Protein AF-A0A7S2EXQ4-F1 (afdb_monomer)

Organism: Trieres chinensis (NCBI:txid1514140)

pLDDT: mean 72.1, std 18.33, range [39.41, 92.75]

Sequence (132 aa):
LAPPVPSRRSTPRPSSPRPNSAPAHPRTATPNTTPDTIAMEPQPSSTLVNVAEHAELRLVQLLAESAPPALLGPTFASDCEARIASADAPGLVRTVIRDPGAMTSLFAIDPIDGAVSAFSLLAALLDRGDDP

Secondary structure (DSSP, 8-state):
-PPPPP------PPP-----------------------------SHHHHHHHHHHHHHHHHHHHHHS-TTTS-TTHHHHHHHHHHTT-HHHHHHHHHH-HHHHHHHHH-SSHHHHHHHHHHHHHHHHHTT--

Structure (mmCIF, N/CA/C/O backbone):
data_AF-A0A7S2EXQ4-F1
#
_entry.id   AF-A0A7S2EXQ4-F1
#
loop_
_atom_site.group_PDB
_atom_site.id
_atom_site.type_symbol
_atom_site.label_atom_id
_atom_site.label_alt_id
_atom_site.label_comp_id
_atom_site.label_asym_id
_atom_site.label_entity_id
_atom_site.label_seq_id
_atom_site.pdbx_PDB_ins_code
_atom_site.Cartn_x
_atom_site.Cartn_y
_atom_site.Cartn_z
_atom_site.occupancy
_atom_site.B_iso_or_equiv
_atom_site.auth_seq_id
_atom_site.auth_comp_id
_atom_site.auth_asym_id
_atom_site.auth_atom_id
_atom_site.pdbx_PDB_model_num
ATOM 1 N N . LEU A 1 1 ? -4.946 -15.317 60.973 1.00 52.94 1 LEU A N 1
ATOM 2 C CA . LEU A 1 1 ? -4.722 -16.459 60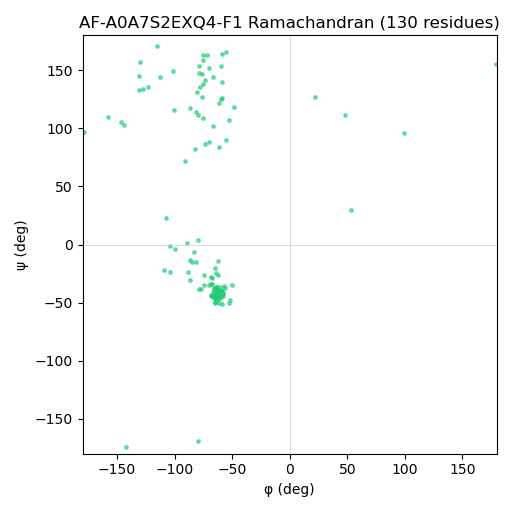.058 1.00 52.94 1 LEU A CA 1
ATOM 3 C C . LEU A 1 1 ? -3.839 -15.964 58.917 1.00 52.94 1 LEU A C 1
ATOM 5 O O . LEU A 1 1 ? -4.175 -14.949 58.325 1.00 52.94 1 LEU A O 1
ATOM 9 N N . ALA A 1 2 ? -2.673 -16.581 58.728 1.00 55.72 2 ALA A N 1
ATOM 10 C CA . ALA A 1 2 ? -1.593 -16.139 57.836 1.00 55.72 2 ALA A CA 1
ATOM 11 C C . ALA A 1 2 ? -1.884 -16.396 56.333 1.00 55.72 2 ALA A C 1
ATOM 13 O O . ALA A 1 2 ? -2.699 -17.270 56.033 1.00 55.72 2 ALA A O 1
ATOM 14 N N . PRO A 1 3 ? -1.224 -15.678 55.397 1.00 63.69 3 PRO A N 1
ATOM 15 C CA . PRO A 1 3 ? -1.355 -15.894 53.950 1.00 63.69 3 PRO A CA 1
ATOM 16 C C . PRO A 1 3 ? -0.538 -17.110 53.455 1.00 63.69 3 PRO A C 1
ATOM 18 O O . PRO A 1 3 ? 0.490 -17.432 54.056 1.00 63.69 3 PRO A O 1
ATOM 21 N N . PRO A 1 4 ? -0.927 -17.773 52.348 1.00 63.00 4 PRO A N 1
ATOM 22 C CA . PRO A 1 4 ? -0.117 -18.828 51.744 1.00 63.00 4 PRO A CA 1
ATOM 23 C C . PRO A 1 4 ? 1.063 -18.274 50.918 1.00 63.00 4 PRO A C 1
ATOM 25 O O . PRO A 1 4 ? 0.936 -17.329 50.143 1.00 63.00 4 PRO A O 1
ATOM 28 N N . VAL A 1 5 ? 2.219 -18.907 51.123 1.00 61.53 5 VAL A N 1
ATOM 29 C CA . VAL A 1 5 ? 3.558 -18.637 50.566 1.00 61.53 5 VAL A CA 1
ATOM 30 C C . VAL A 1 5 ? 3.697 -19.179 49.124 1.00 61.53 5 VAL A C 1
ATOM 32 O O . VAL A 1 5 ? 3.124 -20.226 48.820 1.00 61.53 5 VAL A O 1
ATOM 35 N N . PRO A 1 6 ? 4.488 -18.530 48.240 1.00 53.31 6 PRO A N 1
ATOM 36 C CA . PRO A 1 6 ? 4.694 -18.943 46.847 1.00 53.31 6 PRO A CA 1
ATOM 37 C C . PRO A 1 6 ? 5.592 -20.183 46.685 1.00 53.31 6 PRO A C 1
ATOM 39 O O . PRO A 1 6 ? 6.628 -20.325 47.338 1.00 53.31 6 PRO A O 1
ATOM 42 N N . SER A 1 7 ? 5.237 -21.057 45.738 1.00 58.22 7 SER A N 1
ATOM 43 C CA . SER A 1 7 ? 6.040 -22.218 45.342 1.00 58.22 7 SER A CA 1
ATOM 44 C C . SER A 1 7 ? 7.239 -21.810 44.477 1.00 58.22 7 SER A C 1
ATOM 46 O O . SER A 1 7 ? 7.100 -21.465 43.307 1.00 58.22 7 SER A O 1
ATOM 48 N N . ARG A 1 8 ? 8.443 -21.905 45.049 1.00 50.62 8 ARG A N 1
ATOM 49 C CA . ARG A 1 8 ? 9.709 -21.967 44.306 1.00 50.62 8 ARG A CA 1
ATOM 50 C C . ARG A 1 8 ? 9.869 -23.373 43.724 1.00 50.62 8 ARG A C 1
ATOM 52 O O . ARG A 1 8 ? 9.832 -24.341 44.482 1.00 50.62 8 ARG A O 1
ATOM 59 N N . ARG A 1 9 ? 10.108 -23.500 42.415 1.00 48.78 9 ARG A N 1
ATOM 60 C CA . ARG A 1 9 ? 10.626 -24.741 41.821 1.00 48.78 9 ARG A CA 1
ATOM 61 C C . ARG A 1 9 ? 11.863 -24.454 40.978 1.00 48.78 9 ARG A C 1
ATOM 63 O O . ARG A 1 9 ? 11.932 -23.478 40.241 1.00 48.78 9 ARG A O 1
ATOM 70 N N . SER A 1 10 ? 12.845 -25.303 41.224 1.00 45.81 10 SER A N 1
ATOM 71 C CA . SER A 1 10 ? 14.269 -25.196 40.961 1.00 45.81 10 SER A CA 1
ATOM 72 C C . SER A 1 10 ? 14.662 -25.186 39.484 1.00 45.81 10 SER A C 1
ATOM 74 O O . SER A 1 10 ? 14.122 -25.940 38.679 1.00 45.81 10 SER A O 1
ATOM 76 N N . THR A 1 11 ? 15.691 -24.402 39.173 1.00 55.19 11 THR A N 1
ATOM 77 C CA . THR A 1 11 ? 16.566 -24.578 38.009 1.00 55.19 11 THR A CA 1
ATOM 78 C C . THR A 1 11 ? 17.450 -25.819 38.180 1.00 55.19 11 THR A C 1
ATOM 80 O O . THR A 1 11 ? 17.813 -26.178 39.305 1.00 55.19 11 THR A O 1
ATOM 83 N N . PRO A 1 12 ? 17.856 -26.456 37.071 1.00 47.97 12 PRO A N 1
ATOM 84 C CA . PRO A 1 12 ? 19.255 -26.864 36.954 1.00 47.97 12 PRO A CA 1
ATOM 85 C C . PRO A 1 12 ? 19.924 -26.447 35.630 1.00 47.97 12 PRO A C 1
ATOM 87 O O . PRO A 1 12 ? 19.285 -26.172 34.621 1.00 47.97 12 PRO A O 1
ATOM 90 N N . ARG A 1 13 ? 21.254 -26.378 35.734 1.00 50.03 13 ARG A N 1
ATOM 91 C CA . ARG A 1 13 ? 22.318 -25.854 34.857 1.00 50.03 13 ARG A CA 1
ATOM 92 C C . ARG A 1 13 ? 22.411 -26.398 33.412 1.00 50.03 13 ARG A C 1
ATOM 94 O O . ARG A 1 13 ? 21.911 -27.481 33.134 1.00 50.03 13 ARG A O 1
ATOM 101 N N . PRO A 1 14 ? 23.180 -25.696 32.545 1.00 48.88 14 PRO A N 1
ATOM 102 C CA . PRO A 1 14 ? 23.509 -26.107 31.180 1.00 48.88 14 PRO A CA 1
ATOM 103 C C . PRO A 1 14 ? 24.579 -27.209 31.139 1.00 48.88 14 PRO A C 1
ATOM 105 O O . PRO A 1 14 ? 25.506 -27.229 31.954 1.00 48.88 14 PRO A O 1
ATOM 108 N N . SER A 1 15 ? 24.473 -28.095 30.150 1.00 44.88 15 SER A N 1
ATOM 109 C CA . SER A 1 15 ? 25.452 -29.143 29.855 1.00 44.88 15 SER A CA 1
ATOM 110 C C . SER A 1 15 ? 26.341 -28.728 28.680 1.00 44.88 15 SER A C 1
ATOM 112 O O . SER A 1 15 ? 25.866 -28.612 27.556 1.00 44.88 15 SER A O 1
ATOM 114 N N . SER A 1 16 ? 27.639 -28.567 28.941 1.00 52.97 16 SER A N 1
ATOM 115 C CA . SER A 1 16 ? 28.702 -28.624 27.928 1.00 52.97 16 SER A CA 1
ATOM 116 C C . SER A 1 16 ? 29.569 -29.854 28.192 1.00 52.97 16 SER A C 1
ATOM 118 O O . SER A 1 16 ? 29.868 -30.140 29.354 1.00 52.97 16 SER A O 1
ATOM 120 N N . PRO A 1 17 ? 30.062 -30.515 27.135 1.00 52.25 17 PRO A N 1
ATOM 121 C CA . PRO A 1 17 ? 31.449 -30.978 27.146 1.00 52.25 17 PRO A CA 1
ATOM 122 C C . PRO A 1 17 ? 32.224 -30.604 25.863 1.00 52.25 17 PRO A C 1
ATOM 124 O O . PRO A 1 17 ? 31.768 -30.787 24.740 1.00 52.25 17 PRO A O 1
ATOM 127 N N . ARG A 1 18 ? 33.434 -30.080 26.087 1.00 45.25 18 ARG A N 1
ATOM 128 C CA . ARG A 1 18 ? 34.601 -29.938 25.181 1.00 45.25 18 ARG A CA 1
ATOM 129 C C . ARG A 1 18 ? 35.338 -31.308 25.102 1.00 45.25 18 ARG A C 1
ATOM 131 O O . ARG A 1 18 ? 34.953 -32.203 25.850 1.00 45.25 18 ARG A O 1
ATOM 138 N N . PRO A 1 19 ? 36.554 -31.419 24.527 1.00 56.34 19 PRO A N 1
ATOM 139 C CA . PRO A 1 19 ? 37.074 -31.155 23.176 1.00 56.34 19 PRO A CA 1
ATOM 140 C C . PRO A 1 19 ? 37.548 -32.477 22.505 1.00 56.34 19 PRO A C 1
ATOM 142 O O . PRO A 1 19 ? 37.717 -33.482 23.189 1.00 56.34 19 PRO A O 1
ATOM 145 N N . ASN A 1 20 ? 37.881 -32.501 21.207 1.00 39.41 20 ASN A N 1
ATOM 146 C CA . ASN A 1 20 ? 38.824 -33.525 20.730 1.00 39.41 20 ASN A CA 1
ATOM 147 C C . 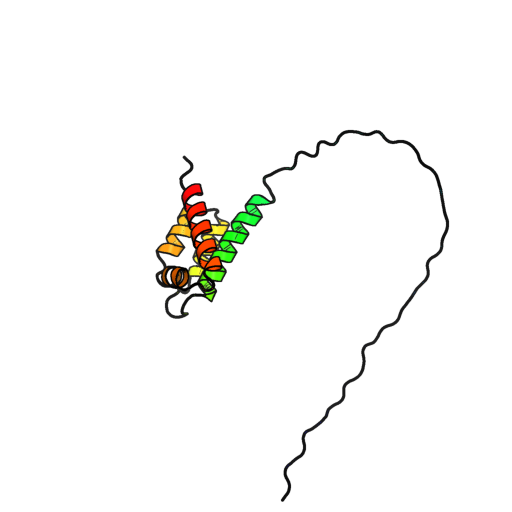ASN A 1 20 ? 39.717 -33.035 19.579 1.00 39.41 20 ASN A C 1
ATOM 149 O O . ASN A 1 20 ? 39.272 -32.854 18.453 1.00 39.41 20 ASN A O 1
ATOM 153 N N . SER A 1 21 ? 40.970 -32.778 19.957 1.00 40.62 21 SER A N 1
ATOM 154 C CA . SER A 1 21 ? 42.220 -33.208 19.321 1.00 40.62 21 SER A CA 1
ATOM 155 C C . SER A 1 21 ? 42.410 -33.039 17.808 1.00 40.62 21 SER A C 1
ATOM 157 O O . SER A 1 21 ? 41.881 -33.785 16.991 1.00 40.62 21 SER A O 1
ATOM 159 N N . ALA A 1 22 ? 43.322 -32.120 17.477 1.00 49.53 22 ALA A N 1
ATOM 160 C CA . ALA A 1 22 ? 44.131 -32.146 16.262 1.00 49.53 22 ALA A CA 1
ATOM 161 C C . ALA A 1 22 ? 44.982 -33.431 16.164 1.00 49.53 22 ALA A C 1
ATOM 163 O O . ALA A 1 22 ? 45.281 -34.061 17.182 1.00 49.53 22 ALA A O 1
ATOM 164 N N . PRO A 1 23 ? 45.498 -33.731 14.963 1.00 49.31 23 PRO A N 1
ATOM 165 C CA . PRO A 1 23 ? 46.949 -33.812 14.838 1.00 49.31 23 PRO A CA 1
ATOM 166 C C . PRO A 1 23 ? 47.493 -33.011 13.647 1.00 49.31 23 PRO A C 1
ATOM 168 O O . PRO A 1 23 ? 46.886 -32.908 12.583 1.00 49.31 23 PRO A O 1
ATOM 171 N N . ALA A 1 24 ? 48.678 -32.445 13.871 1.00 44.59 24 ALA A N 1
ATOM 172 C CA . ALA A 1 24 ? 49.555 -31.849 12.876 1.00 44.59 24 ALA A CA 1
ATOM 173 C C . ALA A 1 24 ? 49.979 -32.873 11.805 1.00 44.59 24 ALA A C 1
ATOM 175 O O . ALA A 1 24 ? 50.057 -34.061 12.096 1.00 44.59 24 ALA A O 1
ATOM 176 N N . HIS A 1 25 ? 50.304 -32.418 10.592 1.00 48.38 25 HIS A N 1
ATOM 177 C CA . HIS A 1 25 ? 51.674 -32.428 10.049 1.00 48.38 25 HIS A CA 1
ATOM 178 C C . HIS A 1 25 ? 51.714 -31.853 8.609 1.00 48.38 25 HIS A C 1
ATOM 180 O O . HIS A 1 25 ? 50.690 -31.810 7.928 1.00 48.38 25 HIS A O 1
ATOM 186 N N . PRO A 1 26 ? 52.876 -31.330 8.169 1.00 56.84 26 PRO A N 1
ATOM 187 C CA . PRO A 1 26 ? 52.996 -30.268 7.170 1.00 56.84 26 PRO A CA 1
ATOM 188 C C . PRO A 1 26 ? 53.378 -30.806 5.790 1.00 56.84 26 PRO A C 1
ATOM 190 O O . PRO A 1 26 ? 54.159 -31.751 5.708 1.00 56.84 26 PRO A O 1
ATOM 193 N N . ARG A 1 27 ? 52.945 -30.155 4.701 1.00 44.69 27 ARG A N 1
ATOM 194 C CA . ARG A 1 27 ? 53.613 -30.281 3.392 1.00 44.69 27 ARG A CA 1
ATOM 195 C C . ARG A 1 27 ? 53.582 -28.961 2.627 1.00 44.6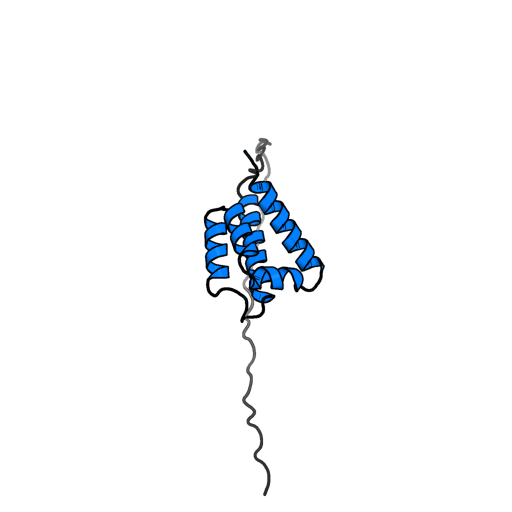9 27 ARG A C 1
ATOM 197 O O . ARG A 1 27 ? 52.576 -28.570 2.050 1.00 44.69 27 ARG A O 1
ATOM 204 N N . THR A 1 28 ? 54.729 -28.300 2.639 1.00 47.62 28 THR A N 1
ATOM 205 C CA . THR A 1 28 ? 55.160 -27.287 1.679 1.00 47.62 28 THR A CA 1
ATOM 206 C C . THR A 1 28 ? 55.212 -27.903 0.278 1.00 47.62 28 THR A C 1
ATOM 208 O O . THR A 1 28 ? 55.889 -28.916 0.112 1.00 47.62 28 THR A O 1
ATOM 211 N N . ALA A 1 29 ? 54.527 -27.303 -0.701 1.00 39.88 29 ALA A N 1
ATOM 212 C CA . ALA A 1 29 ? 54.891 -27.291 -2.127 1.00 39.88 29 ALA A CA 1
ATOM 213 C C . ALA A 1 29 ? 53.860 -26.469 -2.932 1.00 39.88 29 ALA A C 1
ATOM 215 O O . ALA A 1 29 ? 52.811 -26.971 -3.321 1.00 39.88 29 ALA A O 1
ATOM 216 N N . THR A 1 30 ? 54.163 -25.199 -3.195 1.00 46.56 30 THR A N 1
ATOM 217 C CA . THR A 1 30 ? 53.832 -24.559 -4.483 1.00 46.56 30 THR A CA 1
ATOM 218 C C . THR A 1 30 ? 54.769 -25.141 -5.564 1.00 46.56 30 THR A C 1
ATOM 220 O O . THR A 1 30 ? 55.794 -25.713 -5.176 1.00 46.56 30 THR A O 1
ATOM 223 N N . PRO A 1 31 ? 54.514 -25.013 -6.889 1.00 55.88 31 PRO A N 1
ATOM 224 C CA . PRO A 1 31 ? 53.715 -23.971 -7.547 1.00 55.88 31 PRO A CA 1
ATOM 225 C C . PRO A 1 31 ? 52.846 -24.450 -8.739 1.00 55.88 31 PRO A C 1
ATOM 227 O O . PRO A 1 31 ? 52.831 -25.621 -9.102 1.00 55.88 31 PRO A O 1
ATOM 230 N N . ASN A 1 32 ? 52.227 -23.465 -9.401 1.00 43.97 32 ASN A N 1
ATOM 231 C CA . ASN A 1 32 ? 51.824 -23.440 -10.815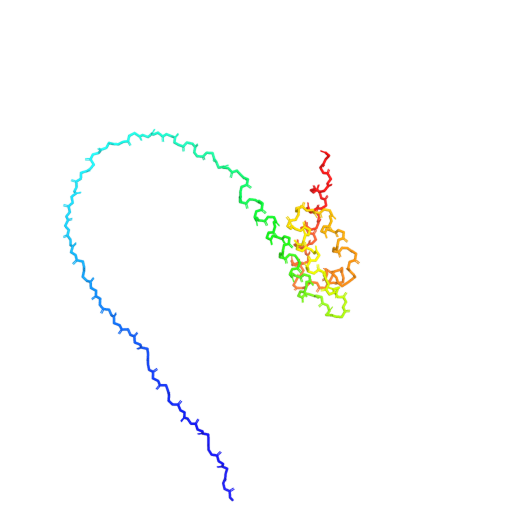 1.00 43.97 32 ASN A CA 1
ATOM 232 C C . ASN A 1 32 ? 50.351 -23.755 -11.138 1.00 43.97 32 ASN A C 1
ATOM 234 O O . ASN A 1 32 ? 49.986 -24.906 -11.339 1.00 43.97 32 ASN A O 1
ATOM 238 N N . THR A 1 33 ? 49.528 -22.710 -11.295 1.00 49.81 33 THR A N 1
ATOM 239 C CA . THR A 1 33 ? 48.458 -22.627 -12.313 1.00 49.81 33 THR A CA 1
ATOM 240 C C . THR A 1 33 ? 48.130 -21.144 -12.558 1.00 49.81 33 THR A C 1
ATOM 242 O O . THR A 1 33 ? 47.670 -20.444 -11.665 1.00 49.81 33 THR A O 1
ATOM 245 N N . THR A 1 34 ? 48.513 -20.689 -13.750 1.00 50.09 34 THR A N 1
ATOM 246 C CA . THR A 1 34 ? 47.914 -19.688 -14.654 1.00 50.09 34 THR A CA 1
ATOM 247 C C . THR A 1 34 ? 46.937 -18.636 -14.086 1.00 50.09 34 THR A C 1
ATOM 249 O O . THR A 1 34 ? 45.903 -19.006 -13.534 1.00 50.09 34 THR A O 1
ATOM 252 N N . PRO A 1 35 ? 47.165 -17.324 -14.316 1.00 50.16 35 PRO A N 1
ATOM 253 C CA . PRO A 1 35 ? 46.138 -16.308 -14.137 1.00 50.16 35 PRO A CA 1
ATOM 254 C C . PRO A 1 35 ? 45.259 -16.275 -15.394 1.00 50.16 35 PRO A C 1
ATOM 256 O O . PRO A 1 35 ? 45.482 -15.463 -16.287 1.00 50.16 35 PRO A O 1
ATOM 259 N N . ASP A 1 36 ? 44.279 -17.172 -15.490 1.00 43.88 36 ASP A N 1
ATOM 260 C CA . ASP A 1 36 ? 43.168 -16.944 -16.411 1.00 43.88 36 ASP A CA 1
ATOM 261 C C . ASP A 1 36 ? 42.214 -15.962 -15.735 1.00 43.88 36 ASP A C 1
ATOM 263 O O . ASP A 1 36 ? 41.604 -16.237 -14.699 1.00 43.88 36 ASP A O 1
ATOM 267 N N . THR A 1 37 ? 42.170 -14.762 -16.301 1.00 54.38 37 THR A N 1
ATOM 268 C CA . THR A 1 37 ? 41.176 -13.734 -16.043 1.00 54.38 37 THR A CA 1
ATOM 269 C C . THR A 1 37 ? 39.791 -14.319 -16.301 1.00 54.38 37 THR A C 1
ATOM 271 O O . THR A 1 37 ? 39.245 -14.213 -17.394 1.00 54.38 37 THR A O 1
ATOM 274 N N . ILE A 1 38 ? 39.183 -14.905 -15.271 1.00 50.34 38 ILE A N 1
ATOM 275 C CA . ILE A 1 38 ? 37.733 -15.041 -15.220 1.00 50.34 38 ILE A CA 1
ATOM 276 C C . ILE A 1 38 ? 37.223 -13.637 -14.910 1.00 50.34 38 ILE A C 1
ATOM 278 O O . ILE A 1 38 ? 37.065 -13.246 -13.753 1.00 50.34 38 ILE A O 1
ATOM 282 N N . ALA A 1 39 ? 37.036 -12.842 -15.964 1.00 49.78 39 ALA A N 1
ATOM 283 C CA . ALA A 1 39 ? 36.120 -11.719 -15.931 1.00 49.78 39 ALA A CA 1
ATOM 284 C C . ALA A 1 39 ? 34.736 -12.312 -15.654 1.00 49.78 39 ALA A C 1
ATOM 286 O O . ALA A 1 39 ? 33.986 -12.663 -16.559 1.00 49.78 39 ALA A O 1
ATOM 287 N N . MET A 1 40 ? 34.448 -12.528 -14.373 1.00 46.91 40 MET A N 1
ATOM 288 C CA . MET A 1 40 ? 33.116 -12.839 -13.904 1.00 46.91 40 MET A CA 1
ATOM 289 C C . MET A 1 40 ? 32.330 -11.546 -14.073 1.00 46.91 40 MET A C 1
ATOM 291 O O . MET A 1 40 ? 32.350 -10.683 -13.197 1.00 46.91 40 MET A O 1
ATOM 295 N N . GLU A 1 41 ? 31.741 -11.372 -15.258 1.00 47.47 41 GLU A N 1
ATOM 296 C CA . GLU A 1 41 ? 30.731 -10.348 -15.490 1.00 47.47 41 GLU A CA 1
ATOM 297 C C . GLU A 1 41 ? 29.712 -10.454 -14.347 1.00 47.47 41 GLU A C 1
ATOM 299 O O . GLU A 1 41 ? 29.104 -11.518 -14.170 1.00 47.47 41 GLU A O 1
ATOM 304 N N . PRO A 1 42 ? 29.547 -9.408 -13.518 1.00 54.97 42 PRO A N 1
ATOM 305 C CA . PRO A 1 42 ? 28.513 -9.415 -12.507 1.00 54.97 42 PRO A CA 1
ATOM 306 C C . PRO A 1 42 ? 27.183 -9.385 -13.253 1.00 54.97 42 PRO A C 1
ATOM 308 O O . PRO A 1 42 ? 26.786 -8.345 -13.761 1.00 54.97 42 PRO A O 1
ATOM 311 N N . GLN A 1 43 ? 26.519 -10.537 -13.353 1.00 47.69 43 GLN A N 1
ATOM 312 C CA . GLN A 1 43 ? 25.138 -10.654 -13.816 1.00 47.69 43 GLN A CA 1
ATOM 313 C C . GLN A 1 43 ? 24.280 -9.692 -12.968 1.00 47.69 43 GLN A C 1
ATOM 315 O O . GLN A 1 43 ? 24.064 -9.975 -11.786 1.00 47.69 43 GLN A O 1
ATOM 320 N N . PRO A 1 44 ? 23.792 -8.556 -13.504 1.00 50.25 44 PRO A N 1
ATOM 321 C CA . PRO A 1 44 ? 23.129 -7.539 -12.688 1.00 50.25 44 PRO A CA 1
ATOM 322 C C . PRO A 1 44 ? 21.666 -7.887 -12.369 1.00 50.25 44 PRO A C 1
ATOM 324 O O . PRO A 1 44 ? 20.963 -7.093 -11.755 1.00 50.25 44 PRO A O 1
ATOM 327 N N . SER A 1 45 ? 21.174 -9.056 -12.776 1.00 49.25 45 SER A N 1
ATOM 328 C CA . SER A 1 45 ? 19.729 -9.257 -12.916 1.00 49.25 45 SER A CA 1
ATOM 329 C C . SER A 1 45 ? 19.078 -10.076 -11.799 1.00 49.25 45 SER A C 1
ATOM 331 O O . SER A 1 45 ? 17.893 -9.897 -11.548 1.00 49.25 45 SER A O 1
ATOM 333 N N . SER A 1 46 ? 19.812 -10.933 -11.078 1.00 48.09 46 SER A N 1
ATOM 334 C CA . SER A 1 46 ? 19.181 -11.838 -10.096 1.00 48.09 46 SER A CA 1
ATOM 335 C C . SER A 1 46 ? 19.041 -11.243 -8.691 1.00 48.09 46 SER A C 1
ATOM 337 O O . SER A 1 46 ? 18.179 -11.669 -7.927 1.00 48.09 46 SER A O 1
ATOM 339 N N . THR A 1 47 ? 19.866 -10.258 -8.336 1.00 52.09 47 THR A N 1
ATOM 340 C CA . THR A 1 47 ? 19.834 -9.619 -7.011 1.00 52.09 47 THR A CA 1
ATOM 341 C C . THR A 1 47 ? 18.828 -8.469 -6.959 1.00 52.09 47 THR A C 1
ATOM 343 O O . THR A 1 47 ? 18.252 -8.217 -5.910 1.00 52.09 47 THR A O 1
ATOM 346 N N . LEU A 1 48 ? 18.589 -7.784 -8.084 1.00 52.12 48 LEU A N 1
ATOM 347 C CA . LEU A 1 48 ? 17.725 -6.599 -8.136 1.00 52.12 48 LEU A CA 1
ATOM 348 C C . LEU A 1 48 ? 16.231 -6.937 -8.111 1.00 52.12 48 LEU A C 1
ATOM 350 O O . LEU A 1 48 ? 15.481 -6.244 -7.430 1.00 52.12 48 LEU A O 1
ATOM 354 N N . VAL A 1 49 ? 15.805 -8.015 -8.784 1.00 54.41 49 VAL A N 1
ATOM 355 C CA . VAL A 1 49 ? 14.396 -8.461 -8.768 1.00 54.41 49 VAL A CA 1
ATOM 356 C C . VAL A 1 49 ? 13.964 -8.799 -7.340 1.00 54.41 49 VAL A C 1
ATOM 358 O O . VAL A 1 49 ? 12.952 -8.298 -6.862 1.00 54.41 49 VAL A O 1
ATOM 361 N N . ASN A 1 50 ? 14.825 -9.512 -6.613 1.00 62.59 50 ASN A N 1
ATOM 362 C CA . ASN A 1 50 ? 14.571 -9.911 -5.233 1.00 62.59 50 ASN A CA 1
ATOM 363 C C . ASN A 1 50 ? 14.565 -8.714 -4.260 1.00 62.59 50 ASN A C 1
ATOM 365 O O . ASN A 1 50 ? 13.910 -8.757 -3.224 1.00 62.59 50 ASN A O 1
ATOM 369 N N . VAL A 1 51 ? 15.301 -7.637 -4.571 1.00 74.56 51 VAL A N 1
ATOM 3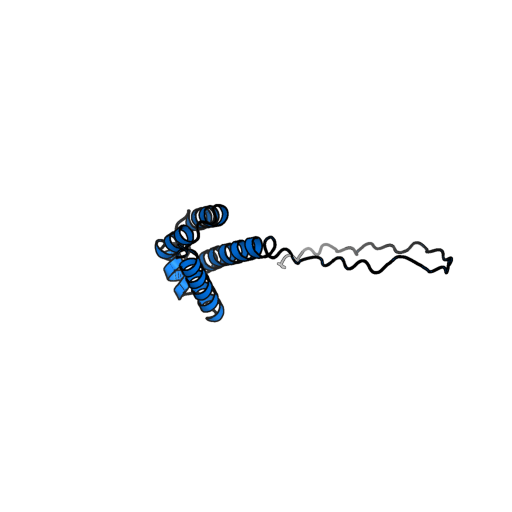70 C CA . VAL A 1 51 ? 15.334 -6.411 -3.752 1.00 74.56 51 VAL A CA 1
ATOM 371 C C . VAL A 1 51 ? 14.104 -5.539 -4.007 1.00 74.56 51 VAL A C 1
ATOM 373 O O . VAL A 1 51 ? 13.566 -4.980 -3.053 1.00 74.56 51 VAL A O 1
ATOM 376 N N . ALA A 1 52 ? 13.638 -5.445 -5.256 1.00 78.81 52 ALA A N 1
ATOM 377 C CA . ALA A 1 52 ? 12.428 -4.702 -5.603 1.00 78.81 52 ALA A CA 1
ATOM 378 C C . ALA A 1 52 ? 11.182 -5.333 -4.962 1.00 78.81 52 ALA A C 1
ATOM 380 O O . ALA A 1 52 ? 10.463 -4.651 -4.236 1.00 78.81 52 ALA A O 1
ATOM 381 N N . GLU A 1 53 ? 11.000 -6.647 -5.117 1.00 84.25 53 GLU A N 1
ATOM 382 C CA . GLU A 1 53 ? 9.900 -7.382 -4.476 1.00 84.25 53 GLU A CA 1
ATOM 383 C C . GLU A 1 53 ? 9.968 -7.266 -2.946 1.00 84.25 53 GLU A C 1
ATOM 385 O O . GLU A 1 53 ? 8.955 -7.073 -2.277 1.00 84.25 53 GLU A O 1
ATOM 390 N N . HIS A 1 54 ? 11.172 -7.317 -2.366 1.00 85.88 54 HIS A N 1
ATOM 391 C CA . HIS A 1 54 ? 11.344 -7.152 -0.924 1.00 85.88 54 HIS A CA 1
ATOM 392 C C . HIS A 1 54 ? 10.966 -5.745 -0.439 1.00 85.88 54 HIS A C 1
ATOM 394 O O . HIS A 1 54 ? 10.355 -5.607 0.622 1.00 85.88 54 HIS A O 1
ATOM 400 N N . ALA A 1 55 ? 11.297 -4.703 -1.206 1.00 86.25 55 ALA A N 1
ATOM 401 C CA . ALA A 1 55 ? 10.904 -3.332 -0.894 1.00 86.25 55 ALA A CA 1
ATOM 402 C C . ALA A 1 55 ? 9.379 -3.155 -0.975 1.00 86.25 55 ALA A C 1
ATOM 404 O O . ALA A 1 55 ? 8.777 -2.569 -0.074 1.00 86.25 55 ALA A O 1
ATOM 405 N N . GLU A 1 56 ? 8.748 -3.715 -2.008 1.00 90.44 56 GLU A N 1
ATOM 406 C CA . GLU A 1 56 ? 7.294 -3.702 -2.189 1.00 90.44 56 GLU A CA 1
ATOM 407 C C . GLU A 1 56 ? 6.576 -4.444 -1.048 1.00 90.44 56 GLU A C 1
ATOM 409 O O . GLU A 1 56 ? 5.648 -3.904 -0.446 1.00 90.44 56 GLU A O 1
ATOM 414 N N . LEU A 1 57 ? 7.050 -5.632 -0.657 1.00 90.56 57 LEU A N 1
ATOM 415 C CA . LEU A 1 57 ? 6.511 -6.371 0.493 1.00 90.56 57 LEU A CA 1
ATOM 416 C C . LEU A 1 57 ? 6.681 -5.595 1.802 1.00 90.56 57 LEU A C 1
ATOM 418 O O . LEU A 1 57 ? 5.780 -5.575 2.644 1.00 90.56 57 LEU A O 1
ATOM 422 N N . ARG A 1 58 ? 7.821 -4.917 1.975 1.00 89.75 58 ARG A N 1
ATOM 423 C CA . ARG A 1 58 ? 8.068 -4.094 3.160 1.00 89.75 58 ARG A CA 1
ATOM 424 C C . ARG A 1 58 ? 7.101 -2.915 3.243 1.00 89.75 58 ARG A C 1
ATOM 426 O O . ARG A 1 58 ? 6.662 -2.588 4.342 1.00 89.75 58 ARG A O 1
ATOM 433 N N . LEU A 1 59 ? 6.742 -2.312 2.110 1.00 90.00 59 LEU A N 1
ATOM 434 C CA . LEU A 1 59 ? 5.713 -1.274 2.040 1.00 90.00 59 LEU A CA 1
ATOM 435 C C . LEU A 1 59 ? 4.342 -1.808 2.454 1.00 90.00 59 LEU A C 1
ATOM 437 O O . LEU A 1 59 ? 3.676 -1.179 3.271 1.00 90.00 59 LEU A O 1
ATOM 441 N N . VAL A 1 60 ? 3.934 -2.969 1.937 1.00 90.75 60 VAL A N 1
ATOM 442 C CA . VAL A 1 60 ? 2.654 -3.598 2.311 1.00 90.75 60 VAL A CA 1
ATOM 443 C C . VAL A 1 60 ? 2.600 -3.849 3.814 1.00 90.75 60 VAL A C 1
ATOM 445 O O . VAL A 1 60 ? 1.602 -3.531 4.459 1.00 90.75 60 VAL A O 1
ATOM 448 N N . GLN A 1 61 ? 3.693 -4.356 4.385 1.00 89.81 61 GLN A N 1
ATOM 449 C CA . GLN A 1 61 ? 3.795 -4.595 5.818 1.00 89.81 61 GLN A CA 1
ATOM 450 C C . GLN A 1 61 ? 3.715 -3.291 6.622 1.00 89.81 61 GLN A C 1
ATOM 452 O O . GLN A 1 61 ? 2.924 -3.204 7.555 1.00 89.81 61 GLN A O 1
ATOM 457 N N . LEU A 1 62 ? 4.457 -2.257 6.215 1.00 88.88 62 LEU A N 1
ATOM 458 C CA . LEU A 1 62 ? 4.434 -0.941 6.857 1.00 88.88 62 LEU A CA 1
ATOM 459 C C . LEU A 1 62 ? 3.021 -0.340 6.868 1.00 88.88 62 LEU A C 1
ATOM 461 O O . LEU A 1 62 ? 2.582 0.200 7.884 1.00 88.88 62 LEU A O 1
ATOM 465 N N . LEU A 1 63 ? 2.301 -0.455 5.750 1.00 87.38 63 LEU A N 1
ATOM 466 C CA . LEU A 1 63 ? 0.918 -0.001 5.628 1.00 87.38 63 LEU A CA 1
ATOM 467 C C . LEU A 1 63 ? -0.019 -0.817 6.518 1.00 87.38 63 LEU A C 1
ATOM 469 O O . LEU A 1 63 ? -0.849 -0.234 7.204 1.00 87.38 63 LEU A O 1
ATOM 473 N N . ALA A 1 64 ? 0.141 -2.140 6.560 1.00 86.75 64 ALA A N 1
ATOM 474 C CA . ALA A 1 64 ? -0.671 -3.007 7.406 1.00 86.75 64 ALA A CA 1
ATOM 475 C C . ALA A 1 64 ? -0.451 -2.756 8.908 1.00 86.75 64 ALA A C 1
ATOM 477 O O . ALA A 1 64 ? -1.405 -2.803 9.681 1.00 86.75 64 ALA A O 1
ATOM 478 N N . GLU A 1 65 ? 0.785 -2.465 9.320 1.00 86.44 65 GLU A N 1
ATOM 479 C CA . GLU A 1 65 ? 1.142 -2.158 10.711 1.00 86.44 65 GLU A CA 1
ATOM 480 C C . GLU A 1 65 ? 0.695 -0.755 11.138 1.00 86.44 65 GLU A C 1
ATOM 482 O O . GLU A 1 65 ? 0.314 -0.551 12.291 1.00 86.44 65 GLU A O 1
ATOM 487 N N . SER A 1 66 ? 0.729 0.209 10.214 1.00 83.50 66 SER A N 1
ATOM 488 C CA . SER A 1 66 ? 0.364 1.605 10.491 1.00 83.50 66 SER A CA 1
ATOM 489 C C . SER A 1 66 ? -1.144 1.858 10.379 1.00 83.50 66 SER A C 1
ATOM 491 O O . SER A 1 66 ? -1.637 2.886 10.849 1.00 83.50 66 SER A O 1
ATOM 493 N N . ALA A 1 67 ? -1.894 0.939 9.764 1.00 81.06 67 ALA A N 1
ATOM 494 C CA . ALA A 1 67 ? -3.318 1.112 9.537 1.00 81.06 67 ALA A CA 1
ATOM 495 C C . ALA A 1 67 ? -4.165 0.921 10.792 1.00 81.06 67 ALA A C 1
ATOM 497 O O . ALA A 1 67 ? -4.016 -0.067 11.514 1.00 81.06 67 ALA A O 1
ATOM 498 N N . PRO A 1 68 ? -5.177 1.782 10.999 1.00 76.62 68 PRO A N 1
ATOM 499 C CA . PRO A 1 68 ? -6.264 1.457 11.900 1.00 76.62 68 PRO A CA 1
ATOM 500 C C . PRO A 1 68 ? -6.942 0.165 11.409 1.00 76.62 68 PRO A C 1
ATOM 502 O O . PRO A 1 68 ? -7.399 0.124 10.262 1.00 76.62 68 PRO A O 1
ATOM 505 N N . PRO A 1 69 ? -7.087 -0.872 12.253 1.00 71.69 69 PRO A N 1
ATOM 506 C CA . PRO A 1 69 ? -7.587 -2.187 11.834 1.00 71.69 69 PRO A CA 1
ATOM 507 C C . PRO A 1 69 ? -9.025 -2.163 11.290 1.00 71.69 69 PRO A C 1
ATOM 509 O O . PRO A 1 69 ? -9.471 -3.126 10.679 1.00 71.69 69 PRO A O 1
ATOM 512 N N . ALA A 1 70 ? -9.759 -1.069 11.507 1.00 78.56 70 ALA A N 1
ATOM 513 C CA . ALA A 1 70 ? -11.110 -0.864 10.992 1.00 78.56 70 ALA A CA 1
ATOM 514 C C . ALA A 1 70 ? -11.163 -0.253 9.577 1.00 78.56 70 ALA A C 1
ATOM 516 O O . ALA A 1 70 ? -12.238 -0.227 8.984 1.00 78.56 70 ALA A O 1
ATOM 517 N N . LEU A 1 71 ? -10.051 0.286 9.063 1.00 81.94 71 LEU A N 1
ATOM 518 C CA . LEU A 1 71 ? -10.022 1.024 7.793 1.00 81.94 71 LEU A CA 1
ATOM 519 C C . LEU A 1 71 ? -9.307 0.280 6.664 1.00 81.94 71 LEU A C 1
ATOM 521 O O . LEU A 1 71 ? -9.564 0.592 5.503 1.00 81.94 71 LEU A O 1
ATOM 525 N N . LEU A 1 72 ? -8.432 -0.674 6.987 1.00 86.31 72 LEU A N 1
ATOM 526 C CA . LEU A 1 72 ? -7.725 -1.474 5.991 1.00 86.31 72 LEU A CA 1
ATOM 527 C C . LEU A 1 72 ? -8.625 -2.600 5.475 1.00 86.31 72 LEU A C 1
ATOM 529 O O . LEU A 1 72 ? -9.231 -3.329 6.266 1.00 86.31 72 LEU A O 1
ATOM 533 N N . GLY A 1 73 ? -8.710 -2.761 4.155 1.00 85.31 73 GLY A N 1
ATOM 534 C CA . GLY A 1 73 ? -9.473 -3.847 3.554 1.00 85.31 73 GLY A CA 1
ATOM 535 C C . GLY A 1 73 ? -8.970 -5.226 4.012 1.00 85.31 73 GLY A C 1
ATOM 536 O O . GLY A 1 73 ? -7.760 -5.452 4.069 1.00 85.31 73 GLY A O 1
ATOM 537 N N . PRO A 1 74 ? -9.860 -6.200 4.285 1.00 85.44 74 PRO A N 1
ATOM 538 C CA . PRO A 1 74 ? -9.457 -7.526 4.766 1.00 85.44 74 PRO A CA 1
ATOM 539 C C . PRO A 1 74 ? -8.630 -8.317 3.741 1.00 85.44 74 PRO A C 1
ATOM 541 O O . PRO A 1 74 ? -7.926 -9.252 4.111 1.00 85.44 74 PRO A O 1
ATOM 544 N N . THR A 1 75 ? -8.713 -7.953 2.459 1.00 89.31 75 THR A N 1
ATOM 545 C CA . THR A 1 75 ? -7.949 -8.570 1.367 1.00 89.31 75 THR A CA 1
ATOM 546 C C . THR A 1 75 ? -6.726 -7.754 0.959 1.00 89.31 75 THR A C 1
ATOM 548 O O . THR A 1 75 ? -5.950 -8.230 0.142 1.00 89.31 75 THR A O 1
ATOM 551 N N . PHE A 1 76 ? -6.505 -6.570 1.546 1.00 90.00 76 PHE A N 1
ATOM 552 C CA . PHE A 1 76 ? -5.498 -5.607 1.091 1.00 90.00 76 PHE A CA 1
ATOM 553 C C . PHE A 1 76 ? -4.097 -6.215 0.946 1.00 90.00 76 PHE A C 1
ATOM 555 O O . PHE A 1 76 ? -3.471 -6.080 -0.104 1.00 90.00 76 PHE A O 1
ATOM 562 N N . ALA A 1 77 ? -3.619 -6.915 1.979 1.00 90.25 77 ALA A N 1
ATOM 563 C CA . ALA A 1 77 ? -2.293 -7.528 1.962 1.00 90.25 77 ALA A CA 1
ATOM 564 C C . ALA A 1 77 ? -2.189 -8.614 0.880 1.00 90.25 77 ALA A C 1
ATOM 566 O O . ALA A 1 77 ? -1.257 -8.598 0.084 1.00 90.25 77 ALA A O 1
ATOM 567 N N . SER A 1 78 ? -3.194 -9.491 0.788 1.00 91.94 78 SER A N 1
ATOM 568 C CA . SER A 1 78 ? -3.239 -10.556 -0.221 1.00 91.94 78 SER A CA 1
ATOM 569 C C . SER A 1 78 ? -3.331 -10.005 -1.646 1.00 91.94 78 SER A C 1
ATOM 571 O O . SER A 1 78 ? -2.728 -10.571 -2.555 1.00 91.94 78 SER A O 1
ATOM 573 N N . ASP A 1 79 ? -4.081 -8.921 -1.852 1.00 92.31 79 ASP A N 1
ATOM 574 C CA . ASP A 1 79 ? -4.201 -8.259 -3.148 1.00 92.31 79 ASP A CA 1
ATOM 575 C C . ASP A 1 79 ? -2.862 -7.625 -3.545 1.00 92.31 79 ASP A C 1
ATOM 577 O O . ASP A 1 79 ? -2.420 -7.793 -4.680 1.00 92.31 79 ASP A O 1
ATOM 581 N N . CYS A 1 80 ? -2.171 -6.959 -2.615 1.00 91.75 80 CYS A N 1
ATOM 582 C CA . CYS A 1 80 ? -0.845 -6.401 -2.872 1.00 91.75 80 CYS A CA 1
ATOM 583 C C . CYS A 1 80 ? 0.198 -7.489 -3.162 1.00 91.75 80 CYS A C 1
ATOM 585 O O . CYS A 1 80 ? 0.936 -7.374 -4.137 1.00 91.75 80 CYS A O 1
ATOM 587 N N . GLU A 1 81 ? 0.236 -8.566 -2.374 1.00 91.62 81 GLU A N 1
ATOM 588 C CA . GLU A 1 81 ? 1.141 -9.703 -2.589 1.00 91.62 81 GLU A CA 1
ATOM 589 C C . GLU A 1 81 ? 0.930 -10.355 -3.961 1.00 91.62 81 GLU A C 1
ATOM 591 O O . GLU A 1 81 ? 1.900 -10.670 -4.650 1.00 91.62 81 GLU A O 1
ATOM 596 N N . ALA A 1 82 ? -0.324 -10.497 -4.406 1.00 92.75 82 ALA A N 1
ATOM 597 C CA . ALA A 1 82 ? -0.629 -11.010 -5.738 1.00 92.75 82 ALA A CA 1
ATOM 598 C C . ALA A 1 82 ? -0.091 -10.092 -6.850 1.00 92.75 82 ALA A C 1
ATOM 600 O O . ALA A 1 82 ? 0.426 -10.586 -7.853 1.00 92.75 82 ALA A O 1
ATOM 601 N N . ARG A 1 83 ? -0.171 -8.764 -6.669 1.00 91.38 83 ARG A N 1
ATOM 602 C CA . ARG A 1 83 ? 0.385 -7.789 -7.625 1.00 91.38 83 ARG A CA 1
ATOM 603 C C . ARG A 1 83 ? 1.905 -7.863 -7.684 1.00 91.38 83 ARG A C 1
ATOM 605 O O . ARG A 1 83 ? 2.441 -7.932 -8.789 1.00 91.38 83 ARG A O 1
ATOM 612 N N . ILE A 1 84 ? 2.564 -7.949 -6.530 1.00 90.88 84 ILE A N 1
ATOM 613 C CA . ILE A 1 84 ? 4.021 -8.117 -6.412 1.00 90.88 84 ILE A CA 1
ATOM 614 C C . ILE A 1 84 ? 4.468 -9.402 -7.114 1.00 90.88 84 ILE A C 1
ATOM 616 O O . ILE A 1 84 ? 5.312 -9.353 -8.002 1.00 90.88 84 ILE A O 1
ATOM 620 N N . ALA A 1 85 ? 3.828 -10.538 -6.815 1.00 89.12 85 ALA A N 1
ATOM 621 C CA . ALA A 1 85 ? 4.152 -11.829 -7.429 1.00 89.12 85 ALA A CA 1
ATOM 622 C C . ALA A 1 85 ? 3.938 -11.852 -8.955 1.00 89.12 85 ALA A C 1
ATOM 624 O O . ALA A 1 85 ? 4.567 -12.634 -9.665 1.00 89.12 85 ALA A O 1
ATOM 625 N N . SER A 1 86 ? 3.044 -11.002 -9.468 1.00 87.69 86 SER A N 1
ATOM 626 C CA . SER A 1 86 ? 2.824 -10.814 -10.907 1.00 87.69 86 SER A CA 1
ATOM 627 C C . SER A 1 86 ? 3.708 -9.735 -11.547 1.00 87.69 86 SER A C 1
ATOM 629 O O . SER A 1 86 ? 3.560 -9.475 -12.739 1.00 87.69 86 SER A O 1
ATOM 631 N N . ALA A 1 87 ? 4.601 -9.100 -10.776 1.00 85.56 87 ALA A N 1
ATOM 632 C CA . ALA A 1 87 ? 5.390 -7.930 -11.169 1.00 85.56 87 ALA A CA 1
ATOM 633 C C . ALA A 1 87 ? 4.542 -6.758 -11.722 1.00 85.56 87 ALA A C 1
ATOM 635 O O . ALA A 1 87 ? 5.009 -5.964 -12.540 1.00 85.56 87 ALA A O 1
ATOM 636 N N . ASP A 1 88 ? 3.291 -6.630 -11.264 1.00 87.31 88 ASP A N 1
ATOM 637 C CA . ASP A 1 88 ? 2.324 -5.612 -11.689 1.00 87.31 88 ASP A CA 1
ATOM 638 C C . ASP A 1 88 ? 2.424 -4.364 -10.799 1.00 87.31 88 ASP A C 1
ATOM 640 O O . ASP A 1 88 ? 1.555 -4.082 -9.968 1.00 87.31 88 ASP A O 1
ATOM 644 N N . ALA A 1 89 ? 3.509 -3.607 -10.977 1.00 88.00 89 ALA A N 1
ATOM 645 C CA . ALA A 1 89 ? 3.751 -2.339 -10.286 1.00 88.00 89 ALA A CA 1
ATOM 646 C C . ALA A 1 89 ? 2.581 -1.329 -10.393 1.00 88.00 89 ALA A C 1
ATOM 648 O O . ALA A 1 89 ? 2.152 -0.812 -9.353 1.00 88.00 89 ALA A O 1
ATOM 649 N N . PRO A 1 9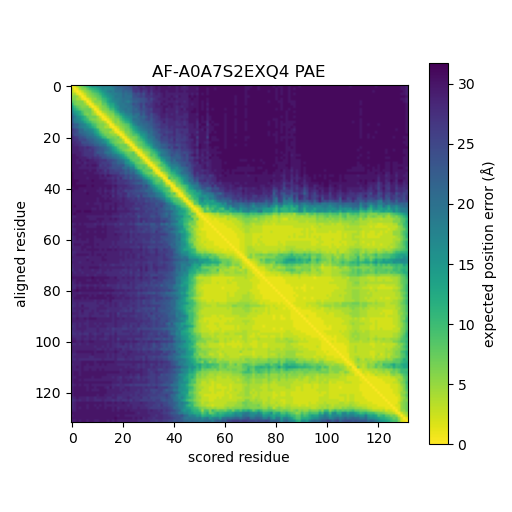0 ? 1.983 -1.055 -11.575 1.00 89.06 90 PRO A N 1
ATOM 650 C CA . PRO A 1 90 ? 0.864 -0.116 -11.651 1.00 89.06 90 PRO A CA 1
ATOM 651 C C . PRO A 1 90 ? -0.388 -0.656 -10.946 1.00 89.06 90 PRO A C 1
ATOM 653 O O . PRO A 1 90 ? -1.137 0.115 -10.337 1.00 89.06 90 PRO A O 1
ATOM 656 N N . GLY A 1 91 ? -0.626 -1.970 -10.981 1.00 89.88 91 GLY A N 1
ATOM 657 C CA . GLY A 1 91 ? -1.690 -2.604 -10.209 1.00 89.88 91 GLY A CA 1
ATOM 658 C C . GLY A 1 91 ? -1.468 -2.523 -8.698 1.00 89.88 91 GLY A C 1
ATOM 659 O O . GLY A 1 91 ? -2.428 -2.276 -7.961 1.00 89.88 91 GLY A O 1
ATOM 660 N N . LEU A 1 92 ? -0.224 -2.652 -8.230 1.00 89.56 92 LEU A N 1
ATOM 661 C CA . LEU A 1 92 ? 0.141 -2.480 -6.823 1.00 89.56 92 LEU A CA 1
ATOM 662 C C . LEU A 1 92 ? -0.165 -1.054 -6.345 1.00 89.56 92 LEU A C 1
ATOM 664 O O . LEU A 1 92 ? -0.894 -0.876 -5.369 1.00 89.56 92 LEU A O 1
ATOM 668 N N . VAL A 1 93 ? 0.290 -0.033 -7.078 1.00 90.88 93 VAL A N 1
ATOM 669 C CA . VAL A 1 93 ? 0.042 1.376 -6.720 1.00 90.88 93 VAL A CA 1
ATOM 670 C C . VAL A 1 93 ? -1.454 1.694 -6.697 1.00 90.88 93 VAL A C 1
ATOM 672 O O . VAL A 1 93 ? -1.949 2.319 -5.759 1.00 90.88 93 VAL A O 1
ATOM 675 N N . ARG A 1 94 ? -2.215 1.214 -7.689 1.00 91.31 94 ARG A N 1
ATOM 676 C CA . ARG A 1 94 ? -3.679 1.379 -7.715 1.00 91.31 94 ARG A CA 1
ATOM 677 C C . ARG A 1 94 ? -4.360 0.726 -6.516 1.00 91.31 94 ARG A C 1
ATOM 679 O O . ARG A 1 94 ? -5.345 1.270 -6.023 1.00 91.31 94 ARG A O 1
ATOM 686 N N . THR A 1 95 ? -3.854 -0.416 -6.059 1.00 91.69 95 THR A N 1
ATOM 687 C CA . THR A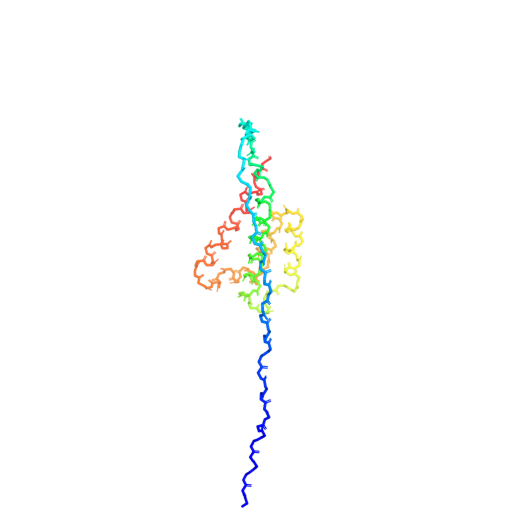 1 95 ? -4.387 -1.123 -4.887 1.00 91.69 95 THR A CA 1
ATOM 688 C C . THR A 1 95 ? -4.162 -0.303 -3.616 1.00 91.69 95 THR A C 1
ATOM 690 O O . THR A 1 95 ? -5.108 -0.088 -2.863 1.00 91.69 95 THR A O 1
ATOM 693 N N . VAL A 1 96 ? -2.958 0.253 -3.439 1.00 90.31 96 VAL A N 1
ATOM 694 C CA . VAL A 1 96 ? -2.620 1.141 -2.311 1.00 90.31 96 VAL A CA 1
ATOM 695 C C . VAL A 1 96 ? -3.476 2.409 -2.304 1.00 90.31 96 VAL A C 1
ATOM 697 O O . VAL A 1 96 ? -4.037 2.758 -1.273 1.00 90.31 96 VAL A O 1
ATOM 700 N N . ILE A 1 97 ? -3.629 3.083 -3.447 1.00 89.94 97 ILE A N 1
ATOM 701 C CA . ILE A 1 97 ? -4.383 4.347 -3.528 1.00 89.94 97 ILE A CA 1
ATOM 702 C C . ILE A 1 97 ? -5.890 4.134 -3.330 1.00 89.94 97 ILE A C 1
ATOM 704 O O . ILE A 1 97 ? -6.578 4.993 -2.777 1.00 89.94 97 ILE A O 1
ATOM 708 N N . ARG A 1 98 ? -6.428 3.008 -3.812 1.00 91.06 98 ARG A N 1
ATOM 709 C CA . ARG A 1 98 ? -7.862 2.707 -3.720 1.00 91.06 98 ARG A CA 1
ATOM 710 C C . ARG A 1 98 ? -8.286 2.302 -2.310 1.00 91.06 98 ARG A C 1
ATOM 712 O O . ARG A 1 98 ? -9.458 2.478 -1.978 1.00 91.06 98 ARG A O 1
ATOM 719 N N . ASP A 1 99 ? -7.372 1.760 -1.508 1.00 89.31 99 ASP A N 1
ATOM 720 C CA . ASP A 1 99 ? -7.657 1.401 -0.124 1.00 89.31 99 ASP A CA 1
ATOM 721 C C . ASP A 1 99 ? -7.557 2.640 0.798 1.00 89.31 99 ASP A C 1
ATOM 723 O O . ASP A 1 99 ? -6.480 3.220 0.974 1.00 89.31 99 ASP A O 1
ATOM 727 N N . PRO A 1 100 ? -8.678 3.091 1.395 1.00 86.44 100 PRO A N 1
ATOM 728 C CA . PRO A 1 100 ? -8.696 4.294 2.224 1.00 86.44 100 PRO A CA 1
ATOM 729 C C . PRO A 1 100 ? -7.901 4.116 3.524 1.00 86.44 100 PRO A C 1
ATOM 731 O O . PRO A 1 100 ? -7.353 5.092 4.045 1.00 86.44 100 PRO A O 1
ATOM 734 N N . GLY A 1 101 ? -7.820 2.886 4.041 1.00 88.56 101 GLY A N 1
ATOM 735 C CA . GLY A 1 101 ? -6.985 2.539 5.180 1.00 88.56 101 GLY A CA 1
ATOM 736 C C . GLY A 1 101 ? -5.516 2.703 4.840 1.00 88.56 101 GLY A C 1
ATOM 737 O O . GLY A 1 101 ? -4.814 3.411 5.557 1.00 88.56 101 GLY A O 1
ATOM 738 N N . ALA A 1 102 ? -5.065 2.150 3.717 1.00 88.56 102 ALA A N 1
ATOM 739 C CA . ALA A 1 102 ? -3.685 2.264 3.262 1.00 88.56 102 ALA A CA 1
ATOM 740 C C . ALA A 1 102 ? -3.274 3.727 3.046 1.00 88.56 102 ALA A C 1
ATOM 742 O O . ALA A 1 102 ? -2.239 4.150 3.555 1.00 88.56 102 ALA A O 1
ATOM 743 N N . MET A 1 103 ? -4.112 4.538 2.395 1.00 88.50 103 MET A N 1
ATOM 744 C CA . MET A 1 103 ? -3.830 5.967 2.210 1.00 88.50 103 MET A CA 1
ATOM 745 C C . MET A 1 103 ? -3.769 6.730 3.535 1.00 88.50 103 MET A C 1
ATOM 747 O O . MET A 1 103 ? -2.861 7.530 3.743 1.00 88.50 103 MET A O 1
ATOM 751 N N . THR A 1 104 ? -4.694 6.461 4.458 1.00 87.38 104 THR A N 1
ATOM 752 C CA . THR A 1 104 ? -4.670 7.079 5.794 1.00 87.38 104 THR A CA 1
ATOM 753 C C . THR A 1 104 ? -3.411 6.677 6.562 1.00 87.38 104 THR A C 1
ATOM 755 O O . THR A 1 104 ? -2.786 7.517 7.203 1.00 87.38 104 THR A O 1
ATOM 758 N N . SER A 1 105 ? -3.005 5.412 6.445 1.00 87.19 105 SER A N 1
ATOM 759 C CA . SER A 1 105 ? -1.784 4.872 7.049 1.00 87.19 105 SER A CA 1
ATOM 760 C C . SER A 1 105 ? -0.555 5.560 6.497 1.00 87.19 105 SER A C 1
ATOM 762 O O . SER A 1 105 ? 0.297 5.974 7.266 1.00 87.19 105 SER A O 1
ATOM 764 N N . LEU A 1 106 ? -0.495 5.758 5.179 1.00 86.88 106 LEU A N 1
ATOM 765 C CA . LEU A 1 106 ? 0.618 6.414 4.503 1.00 86.88 106 LEU A CA 1
ATOM 766 C C . LEU A 1 106 ? 0.892 7.821 5.070 1.00 86.88 106 LEU A C 1
ATOM 768 O O . LEU A 1 106 ? 2.045 8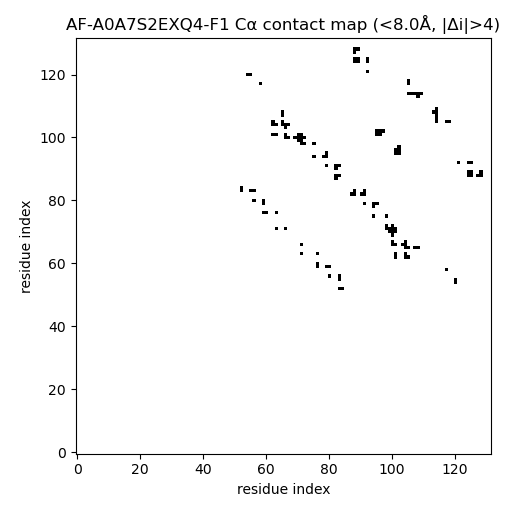.211 5.230 1.00 86.88 106 LEU A O 1
ATOM 772 N N . PHE A 1 107 ? -0.165 8.561 5.422 1.00 84.44 107 PHE A N 1
ATOM 773 C CA . PHE A 1 107 ? -0.069 9.875 6.073 1.00 84.44 107 PHE A CA 1
ATOM 774 C C . PHE A 1 107 ? 0.164 9.814 7.588 1.00 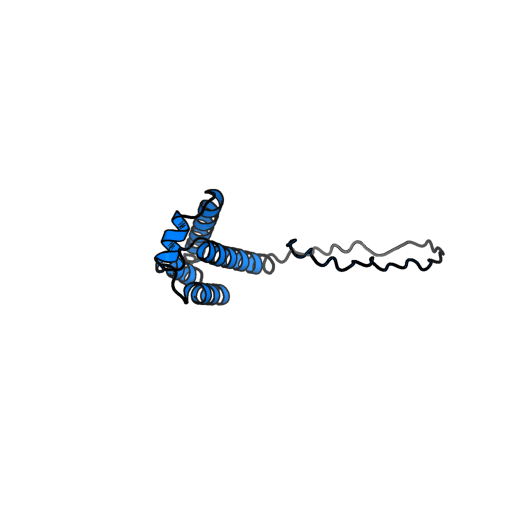84.44 107 PHE A C 1
ATOM 776 O O . PHE A 1 107 ? 0.511 10.830 8.188 1.00 84.44 107 PHE A O 1
ATOM 783 N N . ALA A 1 108 ? -0.047 8.653 8.203 1.00 85.69 108 ALA A N 1
ATOM 784 C CA . ALA A 1 108 ? 0.084 8.425 9.637 1.00 85.69 108 ALA A CA 1
ATOM 785 C C . ALA A 1 108 ? 1.372 7.676 10.026 1.00 85.69 108 ALA A C 1
ATOM 787 O O . ALA A 1 108 ? 1.590 7.457 11.217 1.00 85.69 108 ALA A O 1
ATOM 788 N N . ILE A 1 109 ? 2.216 7.280 9.060 1.00 84.06 109 ILE A N 1
ATOM 789 C CA . ILE A 1 109 ? 3.503 6.625 9.334 1.00 84.06 109 ILE A CA 1
ATOM 790 C C . ILE A 1 109 ? 4.401 7.579 10.133 1.00 84.06 109 ILE A C 1
ATOM 792 O O . ILE A 1 109 ? 4.760 8.659 9.662 1.00 84.06 109 ILE A O 1
ATOM 796 N N . ASP A 1 110 ? 4.813 7.123 11.314 1.00 78.75 110 ASP A N 1
ATOM 797 C CA . ASP A 1 110 ? 5.836 7.741 12.155 1.00 78.75 110 ASP A CA 1
ATOM 798 C C . ASP A 1 110 ? 6.951 6.709 12.424 1.00 78.75 110 ASP A C 1
ATOM 800 O O . ASP A 1 110 ? 6.643 5.542 12.693 1.00 78.75 110 ASP A O 1
ATOM 804 N N . PRO A 1 111 ? 8.244 7.077 12.334 1.00 80.06 111 PRO A N 1
ATOM 805 C CA . PRO A 1 111 ? 8.779 8.411 12.053 1.00 80.06 111 PRO A CA 1
ATOM 806 C C . PRO A 1 111 ? 8.665 8.822 10.575 1.00 80.06 111 PRO A C 1
ATOM 808 O O . PRO A 1 111 ? 8.520 7.982 9.686 1.00 80.06 111 PRO A O 1
ATOM 811 N N . ILE A 1 112 ? 8.809 10.128 10.315 1.00 80.06 112 ILE A N 1
ATOM 812 C CA . ILE A 1 112 ? 8.720 10.757 8.980 1.00 80.06 112 ILE A CA 1
ATOM 813 C C . ILE A 1 112 ? 9.594 10.047 7.930 1.00 80.06 112 ILE A C 1
ATOM 815 O O . ILE A 1 112 ? 9.176 9.919 6.781 1.00 80.06 112 ILE A O 1
ATOM 819 N N . ASP A 1 113 ? 10.768 9.527 8.302 1.00 79.06 113 ASP A N 1
ATOM 820 C CA . ASP A 1 113 ? 11.640 8.755 7.400 1.00 79.06 113 ASP A CA 1
ATOM 821 C C . ASP A 1 113 ? 10.944 7.530 6.780 1.00 79.06 113 ASP A C 1
ATOM 823 O O . ASP A 1 113 ? 11.170 7.205 5.610 1.00 79.06 113 ASP A O 1
ATOM 827 N N . GLY A 1 114 ? 10.062 6.864 7.532 1.00 79.75 114 GLY A N 1
ATOM 828 C CA . GLY A 1 114 ? 9.261 5.745 7.037 1.00 79.75 114 GLY A CA 1
ATOM 829 C C . GLY A 1 114 ? 8.248 6.192 5.983 1.00 79.75 114 GLY A C 1
ATOM 830 O O . GLY A 1 114 ? 8.103 5.535 4.952 1.00 79.75 114 GLY A O 1
ATOM 831 N N . ALA A 1 115 ? 7.611 7.346 6.199 1.00 84.94 115 ALA A N 1
ATOM 832 C CA . ALA A 1 115 ? 6.686 7.936 5.238 1.00 84.94 115 ALA A CA 1
ATOM 833 C C . ALA A 1 115 ? 7.426 8.336 3.954 1.00 84.94 115 ALA A C 1
ATOM 835 O O . ALA A 1 115 ? 7.020 7.948 2.862 1.00 84.94 115 ALA A O 1
ATOM 836 N N . VAL A 1 116 ? 8.556 9.042 4.072 1.00 86.62 116 VAL A N 1
ATOM 837 C CA . VAL A 1 116 ? 9.384 9.448 2.921 1.00 86.62 116 VAL A CA 1
ATOM 838 C C . VAL A 1 116 ? 9.842 8.231 2.123 1.00 86.62 116 VAL A C 1
ATOM 840 O O . VAL A 1 116 ? 9.768 8.246 0.894 1.00 86.62 116 VAL A O 1
ATOM 843 N N . SER A 1 117 ? 10.253 7.158 2.801 1.00 87.06 117 SER A N 1
ATOM 844 C CA . SER A 1 117 ? 10.640 5.904 2.148 1.00 87.06 117 SER A CA 1
ATOM 845 C C . SER A 1 117 ? 9.467 5.263 1.397 1.00 87.06 117 SER A C 1
ATOM 847 O O . SER A 1 117 ? 9.626 4.860 0.246 1.00 87.06 117 SER A O 1
ATOM 849 N N . ALA A 1 118 ? 8.275 5.224 2.002 1.00 88.31 118 ALA A N 1
ATOM 850 C CA . ALA A 1 118 ? 7.068 4.690 1.375 1.00 88.31 118 ALA A CA 1
ATOM 851 C C . ALA A 1 118 ? 6.635 5.506 0.145 1.00 88.31 118 ALA A C 1
ATOM 853 O O . ALA A 1 118 ? 6.381 4.936 -0.915 1.00 88.31 118 ALA A O 1
ATOM 854 N N . PHE A 1 119 ? 6.616 6.838 0.252 1.00 89.19 119 PHE A N 1
ATOM 855 C CA . PHE A 1 119 ? 6.323 7.730 -0.873 1.00 89.19 119 PHE A CA 1
ATOM 856 C C . PHE A 1 119 ? 7.373 7.622 -1.985 1.00 89.19 119 PHE A C 1
ATOM 858 O O . PHE A 1 119 ? 7.007 7.607 -3.157 1.00 89.19 119 PHE A O 1
ATOM 865 N N . SER A 1 120 ? 8.658 7.504 -1.638 1.00 90.56 120 SER A N 1
ATOM 866 C CA . SER A 1 120 ? 9.739 7.342 -2.622 1.00 90.56 120 SER A CA 1
ATOM 867 C C . SER A 1 120 ? 9.599 6.033 -3.394 1.00 90.56 120 SER A C 1
ATOM 869 O O . SER A 1 120 ? 9.777 6.012 -4.609 1.00 90.56 120 SER A O 1
ATOM 871 N N . LEU A 1 121 ? 9.225 4.949 -2.709 1.00 90.25 121 LEU A N 1
ATOM 872 C CA . LEU A 1 121 ? 8.969 3.669 -3.357 1.00 90.25 121 LEU A CA 1
ATOM 873 C C . LEU A 1 121 ? 7.719 3.720 -4.244 1.00 90.25 121 LEU A C 1
ATOM 875 O O . LEU A 1 121 ? 7.767 3.249 -5.373 1.00 90.25 121 LEU A O 1
ATOM 879 N N . LEU A 1 122 ? 6.624 4.334 -3.784 1.00 89.50 122 LEU A N 1
ATOM 880 C CA . LEU A 1 122 ? 5.428 4.534 -4.612 1.00 89.50 122 LEU A CA 1
ATOM 881 C C . LEU A 1 122 ? 5.731 5.364 -5.868 1.00 89.50 122 LEU A C 1
ATOM 883 O O . LEU A 1 122 ? 5.244 5.032 -6.945 1.00 89.50 122 LEU A O 1
ATOM 887 N N . ALA A 1 123 ? 6.557 6.406 -5.749 1.00 89.00 123 ALA A N 1
ATOM 888 C CA . ALA A 1 123 ? 7.012 7.193 -6.891 1.00 89.00 123 ALA A CA 1
ATOM 889 C C . ALA A 1 123 ? 7.856 6.352 -7.865 1.00 89.00 123 ALA A C 1
ATOM 891 O O . ALA A 1 123 ? 7.622 6.408 -9.068 1.00 89.00 123 ALA A O 1
ATOM 892 N N . ALA A 1 124 ? 8.770 5.519 -7.357 1.00 88.81 124 ALA A N 1
ATOM 893 C CA . ALA A 1 124 ? 9.558 4.606 -8.185 1.00 88.81 124 ALA A CA 1
ATOM 894 C C . ALA A 1 124 ? 8.691 3.551 -8.902 1.00 88.81 124 ALA A C 1
ATOM 896 O O . ALA A 1 124 ? 8.955 3.207 -10.051 1.00 88.81 124 ALA A O 1
ATOM 897 N N . LEU A 1 125 ? 7.631 3.054 -8.253 1.00 86.44 125 LEU A N 1
ATOM 898 C CA . LEU A 1 125 ? 6.675 2.123 -8.866 1.00 86.44 125 LEU A CA 1
ATOM 899 C C . LEU A 1 125 ? 5.840 2.776 -9.972 1.00 86.44 125 LEU A C 1
ATOM 901 O O . LEU A 1 125 ? 5.495 2.107 -10.945 1.00 86.44 125 LEU A O 1
ATOM 905 N N . LEU A 1 126 ? 5.513 4.063 -9.823 1.00 85.88 126 LEU A N 1
ATOM 906 C CA . LEU A 1 126 ? 4.829 4.841 -10.855 1.00 85.88 126 LEU A CA 1
ATOM 907 C C . LEU A 1 126 ? 5.727 5.067 -12.076 1.00 85.88 126 LEU A C 1
ATOM 909 O O . LEU A 1 126 ? 5.260 4.865 -13.190 1.00 85.88 126 LEU A O 1
ATOM 913 N N . ASP A 1 127 ? 6.997 5.413 -11.862 1.00 84.75 127 ASP A N 1
ATOM 914 C CA . ASP A 1 127 ? 7.992 5.618 -12.926 1.00 84.75 127 ASP A CA 1
ATOM 915 C C . ASP A 1 127 ? 8.227 4.329 -13.734 1.00 84.75 127 ASP A C 1
ATOM 917 O O . ASP A 1 127 ? 8.180 4.327 -14.958 1.00 84.75 127 ASP A O 1
ATOM 921 N N . ARG A 1 128 ? 8.330 3.183 -13.047 1.00 76.56 128 ARG A N 1
ATOM 922 C CA . ARG A 1 128 ? 8.465 1.858 -13.678 1.00 76.56 128 ARG A CA 1
ATOM 923 C C . ARG A 1 128 ? 7.245 1.442 -14.513 1.00 76.56 128 ARG A C 1
ATOM 925 O O . ARG A 1 128 ? 7.365 0.586 -15.385 1.00 76.56 128 ARG A O 1
ATOM 932 N N . GLY A 1 129 ? 6.064 1.981 -14.212 1.00 66.69 129 GLY A N 1
ATOM 933 C CA . GLY A 1 129 ? 4.832 1.716 -14.958 1.00 66.69 129 GLY A CA 1
ATOM 934 C C . GLY A 1 129 ? 4.662 2.571 -16.218 1.00 66.69 129 GLY A C 1
ATOM 935 O O . GLY A 1 129 ? 3.710 2.328 -16.958 1.00 66.69 129 GLY A O 1
ATOM 936 N N . ASP A 1 130 ? 5.550 3.548 -16.438 1.00 57.75 130 ASP A N 1
ATOM 937 C CA . ASP A 1 130 ? 5.553 4.499 -17.561 1.00 57.75 130 ASP A CA 1
ATOM 938 C C . ASP A 1 130 ? 6.686 4.197 -18.569 1.00 57.75 130 ASP A C 1
ATOM 940 O O . ASP A 1 130 ? 7.116 5.074 -19.311 1.00 57.75 130 ASP A O 1
ATOM 944 N N . ASP A 1 131 ? 7.198 2.960 -18.607 1.00 48.25 131 ASP A N 1
ATOM 945 C CA . ASP A 1 131 ? 8.151 2.525 -19.639 1.00 48.25 131 ASP A CA 1
ATOM 946 C C . ASP A 1 131 ? 7.356 2.026 -20.876 1.00 48.25 131 ASP A C 1
ATOM 948 O O . ASP A 1 131 ? 6.549 1.097 -20.731 1.00 48.25 131 ASP A O 1
ATOM 952 N N . PRO A 1 132 ? 7.481 2.666 -22.059 1.00 48.72 132 PRO A N 1
ATOM 953 C CA . PRO A 1 132 ? 6.720 2.329 -23.269 1.00 48.72 132 PRO A CA 1
ATOM 954 C C . PRO A 1 132 ? 7.123 1.010 -23.948 1.00 48.72 132 PRO A C 1
ATOM 956 O O . PRO A 1 132 ? 8.324 0.659 -23.957 1.00 48.72 132 PRO A O 1
#

Foldseek 3Di:
DDDDDDDDDDDDDDDDDDDDDDDDDDDDDDDDDDDDPPPVPPPPPPPVLVVLLVLQLVLLVQLVVQFDPVQFDPCLSVQLNVCSVVVPLVSNLCSQVVRPRSVVSLVRDPPPVSSVSSVVSNVVSVVVVPDD

Solvent-accessible surface area (backbone atoms only — not comparable to full-atom values): 8491 Å² total; per-residue (Å²): 137,85,84,92,81,84,88,84,80,81,85,84,83,89,89,82,85,86,86,83,83,86,82,88,87,89,81,94,77,83,87,90,80,80,91,75,82,76,78,72,73,78,75,76,64,72,64,50,57,58,49,52,51,49,52,53,52,48,45,52,49,53,30,62,73,47,22,59,84,88,48,42,59,96,53,48,66,63,54,41,50,52,20,55,78,66,70,34,46,55,58,32,54,51,51,44,67,69,31,65,12,37,48,54,10,54,76,58,38,78,58,63,69,57,27,52,51,47,52,53,49,54,50,51,32,52,56,68,58,67,68,131

Radius of gyration: 28.02 Å; Cα contacts (8 Å, |Δi|>4): 75; chains: 1; bounding box: 66×45×83 Å

Mean predicted aligned error: 17.25 Å